Protein AF-A0A958R7J8-F1 (afdb_monomer)

pLDDT: mean 92.8, std 8.69, range [62.12, 98.75]

Foldseek 3Di:
DVVVVVVVVVLVVVLVVVVAAEDDDDQKDQLVLLPPPPVPQNVFWAWDDDPPDTTITGAQDVVSVVVVVCVVCVVCAWHWHWYWDKGATNPPDPVVVVDDRIDIDIDIDIGHDDD

Structure (mmCIF, N/CA/C/O backbone):
data_AF-A0A958R7J8-F1
#
_entry.id   AF-A0A958R7J8-F1
#
loop_
_atom_site.group_PDB
_atom_site.id
_atom_site.type_symbol
_atom_site.label_atom_id
_atom_site.label_alt_id
_atom_site.label_comp_id
_atom_site.label_asym_id
_atom_site.label_entity_id
_atom_site.label_seq_id
_atom_site.pdbx_PDB_ins_code
_atom_site.Cartn_x
_atom_site.Cartn_y
_atom_site.Cartn_z
_atom_site.occupancy
_atom_site.B_iso_or_equiv
_atom_site.auth_seq_id
_atom_site.auth_comp_id
_atom_site.auth_asym_id
_atom_site.auth_atom_id
_atom_site.pdbx_PDB_model_num
ATOM 1 N N . MET A 1 1 ? 7.395 -7.055 -20.951 1.00 62.12 1 MET A N 1
ATOM 2 C CA . MET A 1 1 ? 6.019 -6.878 -20.422 1.00 62.12 1 MET A CA 1
ATOM 3 C C . MET A 1 1 ? 5.277 -8.200 -20.205 1.00 62.12 1 MET A C 1
ATOM 5 O O . MET A 1 1 ? 4.706 -8.356 -19.133 1.00 62.12 1 MET A O 1
ATOM 9 N N . ALA A 1 2 ? 5.329 -9.164 -21.138 1.00 78.44 2 ALA A N 1
ATOM 10 C CA . ALA A 1 2 ? 4.644 -10.462 -21.005 1.00 78.44 2 ALA A CA 1
ATOM 11 C C . ALA A 1 2 ? 5.047 -11.275 -19.754 1.00 78.44 2 ALA A C 1
ATOM 13 O O . ALA A 1 2 ? 4.185 -11.817 -19.072 1.00 78.44 2 ALA A O 1
ATOM 14 N N . ILE A 1 3 ? 6.340 -11.296 -19.401 1.00 92.88 3 ILE A N 1
ATOM 15 C CA . ILE A 1 3 ? 6.839 -12.038 -18.227 1.00 92.88 3 ILE A CA 1
ATOM 16 C C . ILE A 1 3 ? 6.271 -11.469 -16.920 1.00 92.88 3 ILE A C 1
ATOM 18 O O . ILE A 1 3 ? 5.741 -12.222 -16.113 1.00 92.88 3 ILE A O 1
ATOM 22 N N . ARG A 1 4 ? 6.318 -10.141 -16.728 1.00 91.69 4 ARG A N 1
ATOM 23 C CA . ARG A 1 4 ? 5.770 -9.491 -15.524 1.00 91.69 4 ARG A CA 1
ATOM 24 C C . ARG A 1 4 ? 4.288 -9.807 -15.354 1.00 91.69 4 ARG A C 1
ATOM 26 O O . ARG A 1 4 ? 3.874 -10.152 -14.258 1.00 91.69 4 ARG A O 1
ATOM 33 N N . ARG A 1 5 ? 3.510 -9.692 -16.437 1.00 93.94 5 ARG A N 1
ATOM 34 C CA . ARG A 1 5 ? 2.077 -10.002 -16.420 1.00 93.94 5 ARG A CA 1
ATOM 35 C C . ARG A 1 5 ? 1.846 -11.458 -16.009 1.00 93.94 5 ARG A C 1
ATOM 37 O O . ARG A 1 5 ? 1.158 -11.680 -15.030 1.00 93.94 5 ARG A O 1
ATOM 44 N N . LYS A 1 6 ? 2.537 -12.412 -16.644 1.00 96.88 6 LYS A N 1
ATOM 45 C CA . LYS A 1 6 ? 2.448 -13.841 -16.299 1.00 96.88 6 LYS A CA 1
ATOM 46 C C . LYS A 1 6 ? 2.759 -14.123 -14.823 1.00 96.88 6 LYS A C 1
ATOM 48 O O . LYS A 1 6 ? 2.058 -14.909 -14.194 1.00 96.88 6 LYS A O 1
ATOM 53 N N . VAL A 1 7 ? 3.802 -13.494 -14.275 1.00 96.56 7 VAL A N 1
ATOM 54 C CA . VAL A 1 7 ? 4.174 -13.644 -12.858 1.00 96.56 7 VAL A CA 1
ATOM 55 C C . VAL A 1 7 ? 3.088 -13.075 -11.946 1.00 96.56 7 VAL A C 1
ATOM 57 O O . VAL A 1 7 ? 2.646 -13.774 -11.041 1.00 96.56 7 VAL A O 1
ATOM 60 N N . ILE A 1 8 ? 2.630 -11.845 -12.205 1.00 96.44 8 ILE A N 1
ATOM 61 C CA . ILE A 1 8 ? 1.564 -11.204 -11.421 1.00 96.44 8 ILE A CA 1
ATOM 62 C C . ILE A 1 8 ? 0.289 -12.048 -11.462 1.00 96.44 8 ILE A C 1
ATOM 64 O O . ILE A 1 8 ? -0.261 -12.339 -10.409 1.00 96.44 8 ILE A O 1
ATOM 68 N N . ASP A 1 9 ? -0.140 -12.495 -12.642 1.00 97.12 9 ASP A N 1
ATOM 69 C CA . ASP A 1 9 ? -1.373 -13.271 -12.796 1.00 97.12 9 ASP A CA 1
ATOM 70 C C . ASP A 1 9 ? -1.288 -14.600 -12.021 1.00 97.12 9 ASP A C 1
ATOM 72 O O . ASP A 1 9 ? -2.215 -14.957 -11.302 1.00 97.12 9 ASP A O 1
ATOM 76 N N . THR A 1 10 ? -0.128 -15.271 -12.051 1.00 97.88 10 THR A N 1
ATOM 77 C CA . THR A 1 10 ? 0.108 -16.500 -11.268 1.00 97.88 10 THR A CA 1
ATOM 78 C C . THR A 1 10 ? -0.018 -16.249 -9.761 1.00 97.88 10 THR A C 1
ATOM 80 O O . THR A 1 10 ? -0.609 -17.049 -9.038 1.00 97.88 10 THR A O 1
ATOM 83 N N . VAL A 1 11 ? 0.541 -15.139 -9.271 1.00 97.81 11 VAL A N 1
ATOM 84 C CA . VAL A 1 11 ? 0.472 -14.757 -7.852 1.00 97.81 11 VAL A CA 1
ATOM 85 C C . VAL A 1 11 ? -0.962 -14.388 -7.455 1.00 97.81 11 VAL A C 1
ATOM 87 O O . VAL A 1 11 ? -1.450 -14.846 -6.421 1.00 97.81 11 VAL A O 1
ATOM 90 N N . VAL A 1 12 ? -1.666 -13.628 -8.299 1.00 98.19 12 VAL A N 1
ATOM 91 C CA . VAL A 1 12 ? -3.077 -13.261 -8.101 1.00 98.19 12 VAL A CA 1
ATOM 92 C C . VAL A 1 12 ? -3.961 -14.503 -8.017 1.00 98.19 12 VAL A C 1
ATOM 94 O O . VAL A 1 12 ? -4.819 -14.572 -7.137 1.00 98.19 12 VAL A O 1
ATOM 97 N N . ASP A 1 13 ? -3.741 -15.504 -8.870 1.00 98.19 13 ASP A N 1
ATOM 98 C CA . ASP A 1 13 ? -4.501 -16.757 -8.840 1.00 98.19 13 ASP A CA 1
ATOM 99 C C . ASP A 1 13 ? -4.339 -17.497 -7.507 1.00 98.19 13 ASP A C 1
ATOM 101 O O . ASP A 1 13 ? -5.311 -18.034 -6.968 1.00 98.19 13 ASP A O 1
ATOM 105 N N . VAL A 1 14 ? -3.130 -17.496 -6.935 1.00 98.44 14 VAL A N 1
ATOM 106 C CA . VAL A 1 14 ? -2.878 -18.062 -5.601 1.00 98.44 14 VAL A CA 1
ATOM 107 C C . VAL A 1 14 ? -3.620 -17.257 -4.534 1.00 98.44 14 VAL A C 1
ATOM 109 O O . VAL A 1 14 ? -4.367 -17.837 -3.745 1.00 98.44 14 VAL A O 1
ATOM 112 N N . PHE A 1 15 ? -3.495 -15.929 -4.526 1.00 98.50 15 PHE A N 1
ATOM 113 C CA . PHE A 1 15 ? -4.170 -15.077 -3.540 1.00 98.50 15 PHE A CA 1
ATOM 114 C C . PHE A 1 15 ? -5.696 -15.227 -3.575 1.00 98.50 15 PHE A C 1
ATOM 116 O O . PHE A 1 15 ? -6.325 -15.404 -2.525 1.00 98.50 15 PHE A O 1
ATOM 123 N N . LYS A 1 16 ? -6.288 -15.254 -4.775 1.00 97.81 16 LYS A N 1
ATOM 124 C CA . LYS A 1 16 ? -7.724 -15.488 -4.976 1.00 97.81 16 LYS A CA 1
ATOM 125 C C . LYS A 1 16 ? -8.151 -16.873 -4.502 1.00 97.81 16 LYS A C 1
ATOM 127 O O . LYS A 1 16 ? -9.175 -16.989 -3.834 1.00 97.81 16 LYS A O 1
ATOM 132 N N . ARG A 1 17 ? -7.355 -17.918 -4.765 1.00 98.44 17 ARG A N 1
ATOM 133 C CA . ARG A 1 17 ? -7.628 -19.283 -4.274 1.00 98.44 17 ARG A CA 1
ATOM 134 C C . ARG A 1 17 ? -7.672 -19.356 -2.748 1.00 98.44 17 ARG A C 1
ATOM 136 O O . ARG A 1 17 ? -8.439 -20.138 -2.198 1.00 98.44 17 ARG A O 1
ATOM 143 N N . HIS A 1 18 ? -6.892 -18.522 -2.065 1.00 98.31 18 HIS A N 1
ATOM 144 C CA . HIS A 1 18 ? -6.929 -18.404 -0.608 1.00 98.31 18 HIS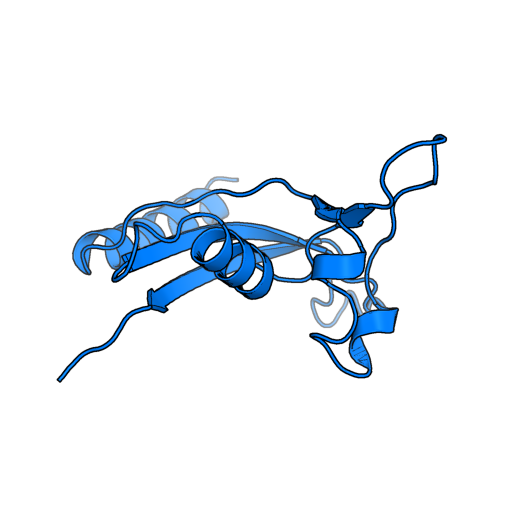 A CA 1
ATOM 145 C C . HIS A 1 18 ? -8.041 -17.476 -0.084 1.00 98.31 18 HIS A C 1
ATOM 147 O O . HIS A 1 18 ? -8.126 -17.277 1.130 1.00 98.31 18 HIS A O 1
ATOM 153 N N . GLY A 1 19 ? -8.914 -16.945 -0.947 1.00 97.69 19 GLY A N 1
ATOM 154 C CA . GLY A 1 19 ? -10.073 -16.129 -0.574 1.00 97.69 19 GLY A CA 1
ATOM 155 C C . GLY A 1 19 ? -9.737 -14.682 -0.211 1.00 97.69 19 GLY A C 1
ATOM 156 O O . GLY A 1 19 ? -10.472 -14.070 0.560 1.00 97.69 19 GLY A O 1
ATOM 157 N N . ALA A 1 20 ? -8.607 -14.152 -0.689 1.00 98.31 20 ALA A N 1
ATOM 158 C CA . ALA A 1 20 ? -8.256 -12.752 -0.481 1.00 98.31 20 ALA A CA 1
ATOM 159 C C . ALA A 1 20 ? -8.984 -11.823 -1.456 1.00 98.31 20 ALA A C 1
ATOM 161 O O . ALA A 1 20 ? -9.120 -12.138 -2.639 1.00 98.31 20 ALA A O 1
ATOM 162 N N . VAL A 1 21 ? -9.379 -10.650 -0.963 1.00 97.88 21 VAL A N 1
ATOM 163 C CA . VAL A 1 21 ? -9.886 -9.550 -1.793 1.00 97.88 21 VAL A CA 1
ATOM 164 C C . VAL A 1 21 ? -8.748 -8.631 -2.228 1.00 97.88 21 VAL A C 1
ATOM 166 O O . VAL A 1 21 ? -7.769 -8.461 -1.503 1.00 97.88 21 VAL A O 1
ATOM 169 N N . GLU A 1 22 ? -8.863 -8.039 -3.410 1.00 98.00 22 GLU A N 1
ATOM 170 C CA . GLU A 1 22 ? -7.899 -7.041 -3.875 1.00 98.00 22 GLU A CA 1
ATOM 171 C C . GLU A 1 22 ? -8.132 -5.711 -3.154 1.00 98.00 22 GLU A C 1
ATOM 173 O O . GLU A 1 22 ? -9.273 -5.271 -3.004 1.00 98.00 22 GLU A O 1
ATOM 178 N N . LEU A 1 23 ? -7.050 -5.074 -2.717 1.00 97.12 23 LEU A N 1
ATOM 179 C CA . LEU A 1 23 ? -7.046 -3.716 -2.192 1.00 97.12 23 LEU A CA 1
ATOM 180 C C . LEU A 1 23 ? -6.017 -2.897 -2.970 1.00 97.12 23 LEU A C 1
ATOM 182 O O . LEU A 1 23 ? -4.917 -3.378 -3.237 1.00 97.12 23 LEU A O 1
ATOM 186 N N . ASP A 1 24 ? -6.358 -1.646 -3.259 1.00 97.69 24 ASP A N 1
ATOM 187 C CA . ASP A 1 24 ? -5.421 -0.642 -3.751 1.00 97.69 24 ASP A CA 1
ATOM 188 C C . ASP A 1 24 ? -5.518 0.609 -2.872 1.00 97.69 24 ASP A C 1
ATOM 190 O O . ASP A 1 24 ? -6.560 0.905 -2.277 1.00 97.69 24 ASP A O 1
ATOM 194 N N . THR A 1 25 ? -4.410 1.331 -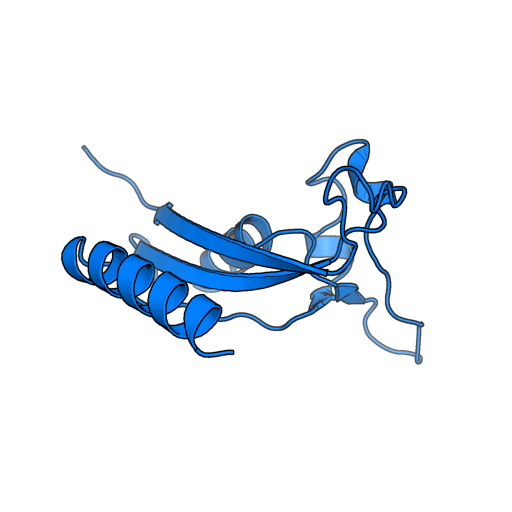2.755 1.00 97.81 25 THR A N 1
ATOM 195 C CA . THR A 1 25 ? -4.322 2.578 -1.991 1.00 97.81 25 THR A CA 1
ATOM 196 C C . THR A 1 25 ? -3.629 3.643 -2.830 1.00 97.81 25 THR A C 1
ATOM 198 O O . THR A 1 25 ? -2.867 3.306 -3.739 1.00 97.81 25 THR A O 1
ATOM 201 N N . PRO A 1 26 ? -3.812 4.936 -2.513 1.00 98.19 26 PRO A N 1
ATOM 202 C CA . PRO A 1 26 ? -3.033 5.989 -3.147 1.00 98.19 26 PRO A CA 1
ATOM 203 C C . PRO A 1 26 ? -1.521 5.723 -3.077 1.00 98.19 26 PRO A C 1
ATOM 205 O O . PRO A 1 26 ? -1.015 5.028 -2.189 1.00 98.19 26 PRO A O 1
ATOM 208 N N . VAL A 1 27 ? -0.789 6.277 -4.043 1.00 98.25 27 VAL A N 1
ATOM 209 C CA . VAL A 1 27 ? 0.671 6.119 -4.140 1.00 98.25 27 VAL A CA 1
ATOM 210 C C . VAL A 1 27 ? 1.421 6.892 -3.046 1.00 98.25 27 VAL A C 1
ATOM 212 O O . VAL A 1 27 ? 2.547 6.539 -2.691 1.00 98.25 27 VAL A O 1
ATOM 215 N N . PHE A 1 28 ? 0.788 7.927 -2.497 1.00 97.56 28 PHE A N 1
ATOM 216 C CA . PHE A 1 28 ? 1.282 8.729 -1.387 1.00 97.56 28 PHE A CA 1
ATOM 217 C C . PHE A 1 28 ? 0.316 8.664 -0.205 1.00 97.56 28 PHE A C 1
ATOM 219 O O . PHE A 1 28 ? -0.887 8.483 -0.371 1.00 97.56 28 PHE A O 1
ATOM 226 N N . GLU A 1 29 ? 0.865 8.841 0.987 1.00 97.94 29 GLU A N 1
ATOM 227 C CA . GLU A 1 29 ? 0.130 9.004 2.238 1.00 97.94 29 GLU A CA 1
ATOM 228 C C . GLU A 1 29 ? 0.505 10.355 2.853 1.00 97.94 29 GLU A C 1
ATOM 230 O O . GLU A 1 29 ? 1.524 10.953 2.488 1.00 97.94 29 GLU A O 1
ATOM 235 N N . LEU A 1 30 ? -0.275 10.810 3.836 1.00 96.94 30 LEU A N 1
ATOM 236 C CA . LEU A 1 30 ? 0.171 11.887 4.716 1.00 96.94 30 LEU A CA 1
ATOM 237 C C . LEU A 1 30 ? 1.499 11.489 5.367 1.00 96.94 30 LEU A C 1
ATOM 239 O O . LEU A 1 30 ? 1.666 10.360 5.834 1.00 96.94 30 LEU A O 1
ATOM 243 N N . LYS A 1 31 ? 2.441 12.427 5.442 1.00 94.81 31 LYS A N 1
ATOM 244 C CA . LYS A 1 31 ? 3.784 12.177 5.979 1.00 94.81 31 LYS A CA 1
ATOM 245 C C . LYS A 1 31 ? 3.746 11.613 7.404 1.00 94.81 31 LYS A C 1
ATOM 247 O O . LYS A 1 31 ? 4.522 10.718 7.747 1.00 94.81 31 LYS A O 1
ATOM 252 N N . ASP A 1 32 ? 2.795 12.067 8.212 1.00 93.94 32 ASP A N 1
ATOM 253 C CA . ASP A 1 32 ? 2.624 11.626 9.599 1.00 93.94 32 ASP A CA 1
ATOM 254 C C . ASP A 1 32 ? 2.203 10.152 9.711 1.00 93.94 32 ASP A C 1
ATOM 256 O O . ASP A 1 32 ? 2.563 9.482 10.677 1.00 93.94 32 ASP A O 1
ATOM 260 N N . VAL A 1 33 ? 1.517 9.604 8.699 1.00 93.75 33 VAL A N 1
ATOM 261 C CA . VAL A 1 33 ? 1.142 8.177 8.652 1.00 93.75 33 VAL A CA 1
ATOM 262 C C . VAL A 1 33 ? 2.384 7.288 8.558 1.00 93.75 33 VAL A C 1
ATOM 264 O O . VAL A 1 33 ? 2.428 6.212 9.157 1.00 93.75 33 VAL A O 1
ATOM 267 N N . LEU A 1 34 ? 3.403 7.739 7.824 1.00 91.31 34 LEU A N 1
ATOM 268 C CA . LEU A 1 34 ? 4.628 6.979 7.569 1.00 91.31 34 LEU A CA 1
ATOM 269 C C . LEU A 1 34 ? 5.727 7.250 8.608 1.00 91.31 34 LEU A C 1
ATOM 271 O O . LEU A 1 34 ? 6.670 6.467 8.743 1.00 91.31 34 LEU A O 1
ATOM 275 N N . THR A 1 35 ? 5.609 8.341 9.364 1.00 87.38 35 THR A N 1
ATOM 276 C CA . THR A 1 35 ? 6.628 8.773 10.322 1.00 87.38 35 THR A CA 1
ATOM 277 C C . THR A 1 35 ? 6.708 7.825 11.523 1.00 87.38 35 THR A C 1
ATOM 279 O O . THR A 1 35 ? 5.705 7.427 12.114 1.00 87.38 35 THR A O 1
ATOM 282 N N . GLY A 1 36 ? 7.934 7.436 11.890 1.00 83.31 36 GLY A N 1
ATOM 283 C CA . GLY A 1 36 ? 8.204 6.595 13.061 1.00 83.31 36 GLY A CA 1
ATOM 284 C C . GLY A 1 36 ? 7.829 5.118 12.904 1.00 83.31 36 GLY A C 1
ATOM 285 O O . GLY A 1 36 ? 7.944 4.369 13.871 1.00 83.31 36 GLY A O 1
ATOM 286 N N . LYS A 1 37 ? 7.394 4.675 11.715 1.00 87.62 37 LYS A N 1
ATOM 287 C CA . LYS A 1 37 ? 7.021 3.269 11.459 1.00 87.62 37 LYS A CA 1
ATOM 288 C C . LYS A 1 37 ? 8.192 2.390 11.027 1.00 87.62 37 LYS A C 1
ATOM 290 O O . LYS A 1 37 ? 8.136 1.182 11.213 1.00 87.62 37 LYS A O 1
ATOM 295 N N . TYR A 1 38 ? 9.255 2.999 10.503 1.00 84.19 38 TYR A N 1
ATOM 296 C CA . TYR A 1 38 ? 10.356 2.287 9.848 1.00 84.19 38 TYR A CA 1
ATOM 297 C C . TYR A 1 38 ? 11.706 2.448 10.561 1.00 84.19 38 TYR A C 1
ATOM 299 O O . TYR A 1 38 ? 12.745 2.137 9.992 1.00 84.19 38 TYR A O 1
ATOM 307 N N . GLY A 1 39 ? 11.729 2.971 11.792 1.00 87.25 39 GLY A N 1
ATOM 308 C CA . GLY A 1 39 ? 12.979 3.185 12.529 1.00 87.25 39 GLY A CA 1
ATOM 309 C C . GLY A 1 39 ? 13.984 4.026 11.732 1.00 87.25 39 GLY A C 1
ATOM 310 O O . GLY A 1 39 ? 13.630 5.098 11.226 1.00 87.25 39 GLY A O 1
ATOM 311 N N . GLU A 1 40 ? 15.218 3.531 11.594 1.00 81.88 40 GLU A N 1
ATOM 312 C CA . GLU A 1 40 ? 16.294 4.193 10.840 1.00 81.88 40 GLU A CA 1
ATOM 313 C C . GLU A 1 40 ? 15.971 4.372 9.346 1.00 81.88 40 GLU A C 1
ATOM 315 O O . GLU A 1 40 ? 16.366 5.382 8.752 1.00 81.88 40 GLU A O 1
ATOM 320 N N . ASP A 1 41 ? 15.174 3.467 8.769 1.00 82.62 41 ASP A N 1
ATOM 321 C CA . ASP A 1 41 ? 14.797 3.485 7.352 1.00 82.62 41 ASP A CA 1
ATOM 322 C C . ASP A 1 41 ? 13.810 4.609 7.011 1.00 82.62 41 ASP A C 1
ATOM 324 O O . ASP A 1 41 ? 13.621 4.937 5.840 1.00 82.62 41 ASP A O 1
ATOM 328 N N . SER A 1 42 ? 13.238 5.288 8.013 1.00 85.19 42 SER A N 1
ATOM 329 C CA . SER A 1 42 ? 12.355 6.448 7.799 1.00 85.19 42 SER A CA 1
ATOM 330 C C . SER A 1 42 ? 13.046 7.570 7.004 1.00 85.19 42 SER A C 1
ATOM 332 O O . SER A 1 42 ? 12.391 8.342 6.309 1.00 85.19 42 SER A O 1
ATOM 334 N N . LYS A 1 43 ? 14.384 7.648 7.057 1.00 85.62 43 LYS A N 1
ATOM 335 C CA . LYS A 1 43 ? 15.193 8.612 6.284 1.00 85.62 43 LYS A CA 1
ATOM 336 C C . LYS A 1 43 ? 15.181 8.335 4.778 1.00 85.62 43 LYS A C 1
ATOM 338 O O . LYS A 1 43 ? 15.559 9.199 3.987 1.00 85.62 43 LYS A O 1
ATOM 343 N N . LEU A 1 44 ? 14.780 7.129 4.384 1.00 89.56 44 LEU A N 1
ATOM 344 C CA . LEU A 1 44 ? 14.761 6.671 3.000 1.00 89.56 44 LEU A CA 1
ATOM 345 C C . LEU A 1 44 ? 13.413 6.936 2.313 1.00 89.56 44 LEU A C 1
ATOM 347 O O . LEU A 1 44 ? 13.222 6.533 1.168 1.00 89.56 44 LEU A O 1
ATOM 351 N N . ILE A 1 45 ? 12.479 7.615 2.974 1.00 94.06 45 ILE A N 1
ATOM 352 C CA . ILE A 1 45 ? 11.178 7.960 2.399 1.00 94.06 45 ILE A CA 1
ATOM 353 C C . ILE A 1 45 ? 11.330 9.120 1.401 1.00 94.06 45 ILE A C 1
ATOM 355 O O . ILE A 1 45 ? 12.136 10.038 1.583 1.00 94.06 45 ILE A O 1
ATOM 359 N N . TYR A 1 46 ? 10.572 9.054 0.305 1.00 96.31 46 TYR A N 1
ATOM 360 C CA . TYR A 1 46 ? 10.424 10.159 -0.640 1.00 96.31 46 TYR A CA 1
ATOM 361 C C . TYR A 1 46 ? 9.317 11.100 -0.168 1.00 96.31 46 TYR A C 1
ATOM 363 O O . TYR A 1 46 ? 8.152 10.710 -0.148 1.00 96.31 46 TYR A O 1
ATOM 371 N N . ASP A 1 47 ? 9.680 12.336 0.157 1.00 96.75 47 ASP A N 1
ATOM 372 C CA . ASP A 1 47 ? 8.725 13.400 0.461 1.00 96.75 47 ASP A CA 1
ATOM 373 C C . ASP A 1 47 ? 8.311 14.130 -0.822 1.00 96.75 47 ASP A C 1
ATOM 375 O O . ASP A 1 47 ? 9.126 14.308 -1.732 1.00 96.75 47 ASP A O 1
ATOM 379 N N . LEU A 1 48 ? 7.043 14.536 -0.893 1.00 97.12 48 LEU A N 1
ATOM 380 C CA . LEU A 1 48 ? 6.555 15.453 -1.920 1.00 97.12 48 LEU A CA 1
ATOM 381 C C . LEU A 1 48 ? 6.871 16.895 -1.503 1.00 97.12 48 LEU A C 1
ATOM 383 O O . LEU A 1 48 ? 6.963 17.204 -0.314 1.00 97.12 48 LEU A O 1
ATOM 387 N N . GLU A 1 49 ? 7.032 17.769 -2.495 1.00 96.88 49 GLU A N 1
ATOM 388 C CA . GLU A 1 49 ? 7.244 19.199 -2.261 1.00 96.88 49 GLU A CA 1
ATOM 389 C C . GLU A 1 49 ? 6.010 19.825 -1.596 1.00 96.88 49 GLU A C 1
ATOM 391 O O . GLU A 1 49 ? 4.874 19.490 -1.945 1.00 96.88 49 GLU A O 1
ATOM 396 N N . ASP A 1 50 ? 6.230 20.746 -0.658 1.00 94.62 50 ASP A N 1
ATOM 397 C CA . ASP A 1 50 ? 5.148 21.487 -0.013 1.00 94.62 50 ASP A CA 1
ATOM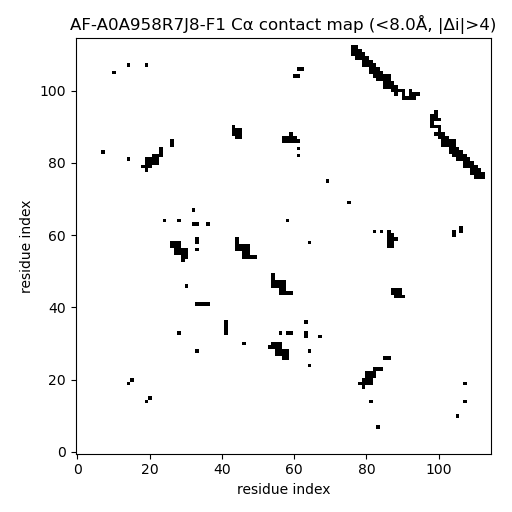 398 C C . ASP A 1 50 ? 4.585 22.535 -0.983 1.00 94.62 50 ASP A C 1
ATOM 400 O O . ASP A 1 50 ? 5.280 23.451 -1.421 1.00 94.62 50 ASP A O 1
ATOM 404 N N . GLN A 1 51 ? 3.309 22.383 -1.331 1.00 95.56 51 GLN A N 1
ATOM 405 C CA . GLN A 1 51 ? 2.589 23.277 -2.239 1.00 95.56 51 GLN A CA 1
ATOM 406 C C . GLN A 1 51 ? 1.566 24.158 -1.499 1.00 95.56 51 GLN A C 1
ATOM 408 O O . GLN A 1 51 ? 0.638 24.676 -2.116 1.00 95.56 51 GLN A O 1
ATOM 413 N N . GLY A 1 52 ? 1.720 24.328 -0.178 1.00 93.50 52 GLY A N 1
ATOM 414 C CA . GLY A 1 52 ? 0.805 25.092 0.676 1.00 93.50 52 GLY A CA 1
ATOM 415 C C . GLY A 1 52 ? -0.371 24.273 1.217 1.00 93.50 52 GLY A C 1
ATOM 416 O O . GLY A 1 52 ? -1.389 24.844 1.603 1.00 93.50 52 GLY A O 1
ATOM 417 N N . GLY A 1 53 ? -0.245 22.944 1.220 1.00 93.94 53 GLY A N 1
ATOM 418 C CA . GLY A 1 53 ? -1.297 22.004 1.604 1.00 93.94 53 GLY A CA 1
ATOM 419 C C . GLY A 1 53 ? -0.801 20.908 2.544 1.00 93.94 53 GLY A C 1
ATOM 420 O O . GLY A 1 53 ? 0.075 21.117 3.382 1.00 93.94 53 GLY A O 1
ATOM 421 N N . GLU A 1 54 ? -1.389 19.722 2.420 1.00 95.88 54 GLU A N 1
ATOM 422 C CA . GLU A 1 54 ? -1.004 18.565 3.221 1.00 95.88 54 GLU A CA 1
ATOM 423 C C . GLU A 1 54 ? 0.411 18.089 2.870 1.00 95.88 54 GLU A C 1
ATOM 425 O O . GLU A 1 54 ? 0.781 17.962 1.701 1.00 95.88 54 GLU A O 1
ATOM 430 N N . LYS A 1 55 ? 1.206 17.778 3.898 1.00 96.88 55 LYS A N 1
ATOM 431 C CA . LYS A 1 55 ? 2.530 17.181 3.706 1.00 96.88 55 LYS A CA 1
ATOM 432 C C . LYS A 1 55 ? 2.368 15.701 3.402 1.00 96.88 55 LYS A C 1
ATOM 434 O O . LYS A 1 55 ? 1.914 14.939 4.256 1.00 96.88 55 LYS A O 1
ATOM 439 N N . CYS A 1 56 ? 2.794 15.300 2.214 1.00 97.50 56 CYS A N 1
ATOM 440 C CA . CYS A 1 56 ? 2.649 13.938 1.718 1.00 97.50 56 CYS A CA 1
ATOM 441 C C . CYS A 1 56 ? 4.005 13.299 1.421 1.00 97.50 56 CYS A C 1
ATOM 443 O O . CYS A 1 56 ? 4.979 13.974 1.086 1.00 97.50 56 CYS A O 1
ATOM 445 N N . SER A 1 57 ? 4.040 11.974 1.490 1.00 97.88 57 SER A N 1
ATOM 446 C CA . SER A 1 57 ? 5.218 11.173 1.174 1.00 97.88 57 SER A CA 1
ATOM 447 C C . SER A 1 57 ? 4.799 9.915 0.412 1.00 97.88 57 SER A C 1
ATOM 449 O O . SER A 1 57 ? 3.717 9.368 0.638 1.00 97.88 57 SER A O 1
ATOM 451 N N . LEU A 1 58 ? 5.640 9.443 -0.510 1.00 98.19 58 LEU A N 1
ATOM 452 C CA . LEU A 1 58 ? 5.379 8.205 -1.245 1.00 98.19 58 LEU A CA 1
ATOM 453 C C . LEU A 1 58 ? 5.409 7.005 -0.296 1.00 98.19 58 LEU A C 1
ATOM 455 O O . LEU A 1 58 ? 6.241 6.932 0.612 1.00 98.19 58 LEU A O 1
ATOM 459 N N . ARG A 1 59 ? 4.530 6.032 -0.542 1.00 97.44 59 ARG A N 1
ATOM 460 C CA . ARG A 1 59 ? 4.461 4.805 0.257 1.00 97.44 59 ARG A CA 1
ATOM 461 C C . ARG A 1 59 ? 5.774 4.009 0.186 1.00 97.44 59 ARG A C 1
ATOM 463 O O . ARG A 1 59 ? 6.271 3.685 -0.899 1.00 97.44 59 ARG A O 1
ATOM 470 N N . TYR A 1 60 ? 6.320 3.693 1.358 1.00 95.69 60 TYR A N 1
ATOM 471 C CA . TYR A 1 60 ? 7.562 2.925 1.518 1.00 95.69 60 TYR A CA 1
ATOM 472 C C . TYR A 1 60 ? 7.335 1.404 1.411 1.00 95.69 60 TYR A C 1
ATOM 474 O O . TYR A 1 60 ? 8.213 0.657 0.957 1.00 95.69 60 TYR A O 1
ATOM 482 N N . ASP A 1 61 ? 6.142 0.958 1.809 1.00 96.62 61 ASP A N 1
ATOM 483 C CA . ASP A 1 61 ? 5.620 -0.401 1.671 1.00 96.62 61 ASP A CA 1
ATOM 484 C C . ASP A 1 61 ? 4.095 -0.387 1.416 1.00 96.62 61 ASP A C 1
ATOM 486 O O . ASP A 1 61 ? 3.508 0.683 1.216 1.00 96.62 61 ASP A O 1
ATOM 490 N N . LEU A 1 62 ? 3.457 -1.564 1.399 1.00 98.31 62 LEU A N 1
ATOM 491 C CA . LEU A 1 62 ? 1.996 -1.705 1.312 1.00 98.31 62 LEU A CA 1
ATOM 492 C C . LEU A 1 62 ? 1.330 -2.028 2.669 1.00 98.31 62 LEU A C 1
ATOM 494 O O . LEU A 1 62 ? 0.105 -1.916 2.797 1.00 98.31 62 LEU A O 1
ATOM 498 N N . THR A 1 63 ? 2.111 -2.363 3.699 1.00 97.56 63 THR A N 1
ATOM 499 C CA . THR A 1 63 ? 1.634 -2.749 5.036 1.00 97.56 63 THR A CA 1
ATOM 500 C C . THR A 1 63 ? 1.153 -1.557 5.855 1.00 97.56 63 THR A C 1
ATOM 502 O O . THR A 1 63 ? 0.070 -1.618 6.440 1.00 97.56 63 THR A O 1
ATOM 505 N N . VAL A 1 64 ? 1.898 -0.449 5.893 1.00 97.31 64 VAL A N 1
ATOM 506 C CA . VAL A 1 64 ? 1.467 0.752 6.628 1.00 97.31 64 VAL A CA 1
ATOM 507 C C . VAL A 1 64 ? 0.217 1.383 5.997 1.00 97.31 64 VAL A C 1
ATOM 509 O O . VAL A 1 64 ? -0.727 1.660 6.746 1.00 97.31 64 VAL A O 1
ATOM 512 N N . PRO A 1 65 ? 0.113 1.531 4.657 1.00 98.25 65 PRO A N 1
ATOM 513 C CA . PRO A 1 65 ? -1.145 1.910 4.010 1.00 98.25 65 PRO A CA 1
ATOM 514 C C . PRO A 1 65 ? -2.313 0.981 4.364 1.00 98.25 65 PRO A C 1
ATOM 516 O O . PRO A 1 65 ? -3.432 1.449 4.581 1.00 98.25 65 PRO A O 1
ATOM 519 N N . PHE A 1 66 ? -2.067 -0.329 4.480 1.00 98.25 66 PHE A N 1
ATOM 520 C CA . PHE A 1 66 ? -3.088 -1.285 4.908 1.00 98.25 66 PHE A CA 1
ATOM 521 C C . PHE A 1 66 ? -3.508 -1.089 6.374 1.00 98.25 66 PHE A C 1
ATOM 523 O O . PHE A 1 66 ? -4.704 -1.073 6.667 1.00 98.25 66 PHE A O 1
ATOM 530 N N . ALA A 1 67 ? -2.567 -0.870 7.292 1.00 96.75 67 ALA A N 1
ATOM 531 C CA . ALA A 1 67 ? -2.884 -0.570 8.688 1.00 96.75 67 ALA A CA 1
ATOM 532 C C . ALA A 1 67 ? -3.709 0.725 8.818 1.00 96.75 67 ALA A C 1
ATOM 534 O O . ALA A 1 67 ? -4.703 0.756 9.544 1.00 96.75 67 ALA A O 1
ATOM 535 N N . ARG A 1 68 ? -3.355 1.770 8.056 1.00 97.06 68 ARG A N 1
ATOM 536 C CA . ARG A 1 68 ? -4.121 3.026 7.968 1.00 97.06 68 ARG A CA 1
ATOM 537 C C . ARG A 1 68 ? -5.517 2.792 7.395 1.00 97.06 68 ARG A C 1
ATOM 539 O O . ARG A 1 68 ? -6.491 3.336 7.910 1.00 97.06 68 ARG A O 1
ATOM 546 N N . PHE A 1 69 ? -5.639 1.966 6.355 1.00 97.44 69 PHE A N 1
ATOM 547 C CA . PHE A 1 69 ? -6.935 1.559 5.810 1.00 97.44 69 PHE A CA 1
ATOM 548 C C . PHE A 1 69 ? -7.809 0.878 6.870 1.00 97.44 69 PHE A C 1
ATOM 550 O O . PHE A 1 69 ? -8.962 1.272 7.028 1.00 97.44 69 PHE A O 1
ATOM 557 N N . MET A 1 70 ? -7.265 -0.075 7.632 1.00 97.25 70 MET A N 1
ATOM 558 C CA . MET A 1 70 ? -7.995 -0.748 8.714 1.00 97.25 70 MET A CA 1
ATOM 559 C C . MET A 1 70 ? -8.426 0.226 9.815 1.00 97.25 70 MET A C 1
ATOM 561 O O . MET A 1 70 ? -9.566 0.174 10.265 1.00 97.25 70 MET A O 1
ATOM 565 N N . ALA A 1 71 ? -7.546 1.148 10.216 1.00 95.56 71 ALA A N 1
ATOM 566 C CA . ALA A 1 71 ? -7.853 2.147 11.239 1.00 95.56 71 ALA A CA 1
ATOM 567 C C . ALA A 1 71 ? -8.985 3.105 10.818 1.00 95.56 71 ALA A C 1
ATOM 569 O O . ALA A 1 71 ? -9.820 3.465 11.645 1.00 95.56 71 ALA A O 1
ATOM 570 N N . ASN A 1 72 ? -9.046 3.477 9.535 1.00 96.44 72 ASN A N 1
ATOM 571 C CA . ASN A 1 72 ? -10.078 4.377 9.010 1.00 96.44 72 ASN A CA 1
ATOM 572 C C . ASN A 1 72 ? -11.419 3.678 8.721 1.00 96.44 72 ASN A C 1
ATOM 574 O O . ASN A 1 72 ? -12.435 4.354 8.586 1.00 96.44 72 ASN A O 1
ATOM 578 N N . ASN A 1 73 ? -11.438 2.347 8.619 1.00 96.19 73 ASN A N 1
ATOM 579 C CA . ASN A 1 73 ? -12.630 1.557 8.302 1.00 96.19 73 ASN A CA 1
ATOM 580 C C . ASN A 1 73 ? -12.981 0.640 9.478 1.00 96.19 73 ASN A C 1
ATOM 582 O O . ASN A 1 73 ? -12.855 -0.581 9.404 1.00 96.19 73 ASN A O 1
ATOM 586 N N . THR A 1 7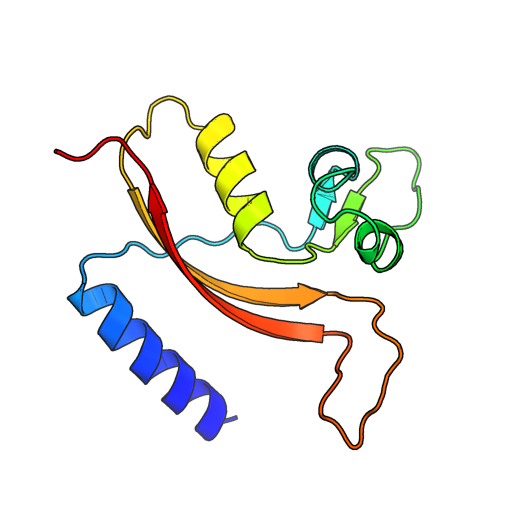4 ? -13.428 1.237 10.583 1.00 93.12 74 THR A N 1
ATOM 587 C CA . THR A 1 74 ? -13.689 0.541 11.860 1.00 93.12 74 THR A CA 1
ATOM 588 C C . THR A 1 74 ? -14.787 -0.526 11.788 1.00 93.12 74 THR A C 1
ATOM 590 O O . THR A 1 74 ? -14.872 -1.397 12.654 1.00 93.12 74 THR A O 1
ATOM 593 N N . ASN A 1 75 ? -15.613 -0.498 10.742 1.00 96.06 75 ASN A N 1
ATOM 594 C CA . ASN A 1 75 ? -16.597 -1.529 10.427 1.00 96.06 75 ASN A CA 1
ATOM 595 C C . ASN A 1 75 ? -15.966 -2.831 9.893 1.00 96.06 75 ASN A C 1
ATOM 597 O O . ASN A 1 75 ? -16.608 -3.880 9.936 1.00 96.06 75 ASN A O 1
ATOM 601 N N . ILE A 1 76 ? -14.722 -2.793 9.409 1.00 95.25 76 ILE A N 1
ATOM 602 C CA . ILE A 1 76 ? -13.997 -3.961 8.904 1.00 95.25 76 ILE A CA 1
ATOM 603 C C . ILE A 1 76 ? -13.164 -4.559 10.042 1.00 95.25 76 ILE A C 1
ATOM 605 O O . ILE A 1 76 ? -12.071 -4.098 10.352 1.00 95.25 76 ILE A O 1
ATOM 609 N N . GLN A 1 77 ? -13.669 -5.625 10.666 1.00 93.88 77 GLN A N 1
ATOM 610 C CA . GLN A 1 77 ? -12.979 -6.286 11.787 1.00 93.88 77 GLN A CA 1
ATOM 611 C C . GLN A 1 77 ? -12.118 -7.484 11.375 1.00 93.88 77 GLN A C 1
ATOM 613 O O . GLN A 1 77 ? -11.193 -7.865 12.093 1.00 93.88 77 GLN A O 1
ATOM 618 N N . LYS A 1 78 ? -12.439 -8.106 10.240 1.00 96.81 78 LYS A N 1
ATOM 619 C CA . LYS A 1 78 ? -11.707 -9.240 9.676 1.00 96.81 78 LYS A CA 1
ATOM 620 C C . LYS A 1 78 ? -11.576 -9.028 8.182 1.00 96.81 78 LYS A C 1
ATOM 622 O O . LYS A 1 78 ? -12.571 -8.779 7.506 1.00 96.81 78 LYS A O 1
ATOM 627 N N . ILE A 1 79 ? -10.361 -9.140 7.674 1.00 97.81 79 ILE A N 1
ATOM 628 C CA . ILE A 1 79 ? -10.099 -9.054 6.245 1.00 97.81 79 ILE A CA 1
ATOM 629 C C . ILE A 1 79 ? -8.919 -9.949 5.893 1.00 97.81 79 ILE A C 1
ATOM 631 O O . ILE A 1 79 ? -7.932 -10.040 6.622 1.00 97.81 79 ILE A O 1
ATOM 635 N N . LYS A 1 80 ? -9.031 -10.598 4.742 1.00 98.38 80 LYS A N 1
ATOM 636 C CA . LYS A 1 80 ? -7.914 -11.209 4.044 1.00 98.38 80 LYS A CA 1
ATOM 637 C C . LYS A 1 80 ? -7.783 -10.473 2.724 1.00 98.38 80 LYS A C 1
ATOM 639 O O . LYS A 1 80 ? -8.719 -10.497 1.926 1.00 98.38 80 LYS A O 1
ATOM 644 N N . ARG A 1 81 ? -6.661 -9.796 2.513 1.00 98.38 81 ARG A N 1
ATOM 645 C CA . ARG A 1 81 ? -6.462 -8.947 1.337 1.00 98.38 81 ARG A CA 1
ATOM 646 C C . ARG A 1 81 ? -5.155 -9.252 0.643 1.00 98.38 81 ARG A C 1
ATOM 648 O O . ARG A 1 81 ? -4.190 -9.650 1.291 1.00 98.38 81 ARG A O 1
ATOM 655 N N . PHE A 1 82 ? -5.103 -8.973 -0.649 1.00 98.75 82 PHE A N 1
ATOM 656 C CA . PHE A 1 82 ? -3.850 -8.840 -1.370 1.00 98.75 82 PHE A CA 1
ATOM 657 C C . PHE A 1 82 ? -3.721 -7.450 -1.988 1.00 9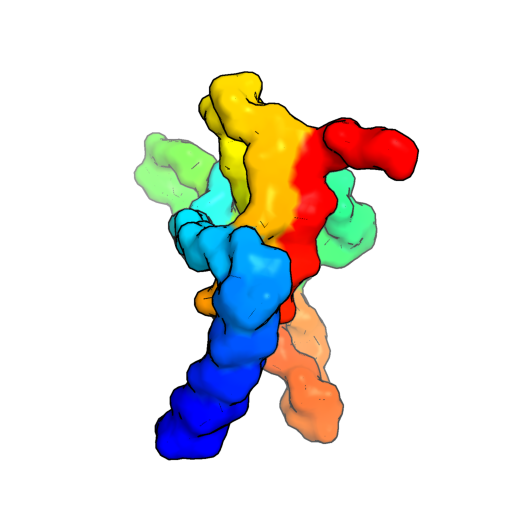8.75 82 PHE A C 1
ATOM 659 O O . PHE A 1 82 ? -4.723 -6.816 -2.311 1.00 98.75 82 PHE A O 1
ATOM 666 N N . HIS A 1 83 ? -2.487 -6.981 -2.134 1.00 98.69 83 HIS A N 1
ATOM 667 C CA . HIS A 1 83 ? -2.165 -5.715 -2.785 1.00 98.69 83 HIS A CA 1
ATOM 668 C C . HIS A 1 83 ? -0.887 -5.914 -3.602 1.00 98.69 83 HIS A C 1
ATOM 670 O O . HIS A 1 83 ? 0.155 -6.292 -3.069 1.00 98.69 83 HIS A O 1
ATOM 676 N N . ILE A 1 84 ? -0.972 -5.690 -4.913 1.00 98.25 84 ILE A N 1
ATOM 677 C CA . ILE A 1 84 ? 0.184 -5.719 -5.811 1.00 98.25 84 ILE A CA 1
ATOM 678 C C . ILE A 1 84 ? 0.413 -4.307 -6.328 1.00 98.25 84 ILE A C 1
ATOM 680 O O . ILE A 1 84 ? -0.347 -3.800 -7.148 1.00 98.25 84 ILE A O 1
ATOM 684 N N . GLY A 1 85 ? 1.479 -3.671 -5.858 1.00 97.06 85 GLY A N 1
ATOM 685 C CA . GLY A 1 85 ? 1.702 -2.253 -6.093 1.00 97.06 85 GLY A CA 1
ATOM 686 C C . GLY A 1 85 ? 3.175 -1.889 -6.079 1.00 97.06 85 GLY A C 1
ATOM 687 O O . GLY A 1 85 ? 4.009 -2.587 -5.505 1.00 97.06 85 GLY A O 1
ATOM 688 N N . LYS A 1 86 ? 3.508 -0.778 -6.736 1.00 97.44 86 LYS A N 1
ATOM 689 C CA . LYS A 1 86 ? 4.849 -0.203 -6.640 1.00 97.44 86 LYS A CA 1
ATOM 690 C C . LYS A 1 86 ? 5.053 0.511 -5.307 1.00 97.44 86 LYS A C 1
ATOM 692 O O . LYS A 1 86 ? 4.118 1.152 -4.820 1.00 97.44 86 LYS A O 1
ATOM 697 N N . VAL A 1 87 ? 6.273 0.452 -4.789 1.00 97.25 87 VAL A N 1
ATOM 698 C CA . VAL A 1 87 ? 6.722 1.149 -3.577 1.00 97.25 87 VAL A CA 1
ATOM 699 C C . VAL A 1 87 ? 8.034 1.878 -3.828 1.00 97.25 87 VAL A C 1
ATOM 701 O O . VAL A 1 87 ? 8.748 1.570 -4.790 1.00 97.25 87 VAL A O 1
ATOM 704 N N . TYR A 1 88 ? 8.329 2.857 -2.973 1.00 96.31 88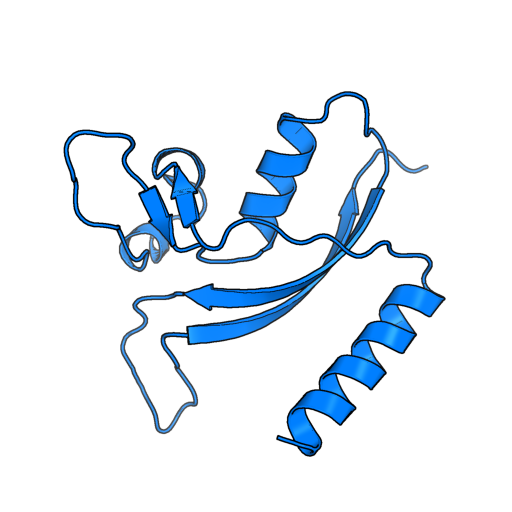 TYR A N 1
ATOM 705 C CA . TYR A 1 88 ? 9.362 3.854 -3.228 1.00 96.31 88 TYR A CA 1
ATOM 706 C C . TYR A 1 88 ? 10.324 3.965 -2.052 1.00 96.31 88 TYR A C 1
ATOM 708 O O . TYR A 1 88 ? 9.928 4.315 -0.942 1.00 96.31 88 TYR A O 1
ATOM 716 N N . ARG A 1 89 ? 11.607 3.696 -2.301 1.00 93.31 89 ARG A N 1
ATOM 717 C CA . ARG A 1 89 ? 12.658 3.731 -1.276 1.00 93.31 89 ARG A CA 1
ATOM 718 C C . ARG A 1 89 ? 13.877 4.455 -1.811 1.00 93.31 89 ARG A C 1
ATOM 720 O O . ARG A 1 89 ? 14.387 4.109 -2.872 1.00 93.31 89 ARG A O 1
ATOM 727 N N . ARG A 1 90 ? 14.393 5.440 -1.081 1.00 90.38 90 ARG A N 1
ATOM 728 C CA . ARG A 1 90 ? 15.631 6.170 -1.412 1.00 90.38 90 ARG A CA 1
ATOM 729 C C . ARG A 1 90 ? 16.882 5.358 -1.077 1.00 90.38 90 ARG A C 1
ATOM 731 O O . ARG A 1 90 ? 17.891 5.931 -0.672 1.00 90.38 90 ARG A O 1
ATOM 738 N N . ASP A 1 91 ? 16.828 4.043 -1.269 1.00 81.88 91 ASP A N 1
ATOM 739 C CA . ASP A 1 91 ? 17.972 3.165 -1.078 1.00 81.88 91 ASP A CA 1
ATOM 740 C C . ASP A 1 91 ? 19.172 3.661 -1.883 1.00 81.88 91 ASP A C 1
ATOM 742 O O . ASP A 1 91 ? 19.039 4.227 -2.982 1.00 81.88 91 ASP A O 1
ATOM 746 N N . GLN A 1 92 ? 20.363 3.444 -1.325 1.00 73.94 92 GLN A N 1
ATOM 747 C CA . GLN A 1 92 ? 21.598 3.742 -2.027 1.00 73.94 92 GLN A CA 1
ATOM 748 C C . GLN A 1 92 ? 21.732 2.735 -3.178 1.00 73.94 92 GLN A C 1
ATOM 750 O O . GLN A 1 92 ? 21.883 1.530 -2.930 1.00 73.94 92 GLN A O 1
ATOM 755 N N . PRO A 1 93 ? 21.604 3.195 -4.437 1.00 65.81 93 PRO A N 1
ATOM 756 C CA . PRO A 1 93 ? 21.401 2.297 -5.557 1.00 65.81 93 PRO A CA 1
ATOM 757 C C . PRO A 1 93 ? 22.683 1.507 -5.810 1.00 65.81 93 PRO A C 1
ATOM 759 O O . PRO A 1 93 ? 23.686 2.036 -6.277 1.00 65.81 93 PRO A O 1
ATOM 762 N N . ALA A 1 94 ? 22.634 0.212 -5.520 1.00 69.50 94 ALA A N 1
ATOM 763 C CA . ALA A 1 94 ? 23.575 -0.764 -6.041 1.00 69.50 94 ALA A CA 1
ATOM 764 C C . ALA A 1 94 ? 22.851 -1.501 -7.168 1.00 69.50 94 ALA A C 1
ATOM 766 O O . ALA A 1 94 ? 22.247 -2.549 -6.942 1.00 69.50 94 ALA A O 1
ATOM 767 N N . ILE A 1 95 ? 22.863 -0.915 -8.370 1.00 64.00 95 ILE A N 1
ATOM 768 C CA . ILE A 1 95 ? 22.142 -1.437 -9.547 1.00 64.00 95 ILE A CA 1
ATOM 769 C C . ILE A 1 95 ? 22.566 -2.885 -9.840 1.00 64.00 95 ILE A C 1
ATOM 771 O O . ILE A 1 95 ? 21.721 -3.729 -10.126 1.00 64.00 95 ILE A O 1
ATOM 775 N N . SER A 1 96 ? 23.850 -3.205 -9.648 1.00 66.88 96 SER A N 1
ATOM 776 C CA . SER A 1 96 ? 24.403 -4.564 -9.761 1.00 66.88 96 SER A CA 1
ATOM 777 C C . SER A 1 96 ? 23.851 -5.566 -8.738 1.00 66.88 96 SER A C 1
ATOM 779 O O . SER A 1 96 ? 23.984 -6.768 -8.934 1.00 66.88 96 SER A O 1
ATOM 781 N N . LYS A 1 97 ? 23.223 -5.092 -7.656 1.00 72.38 97 LYS A N 1
ATOM 782 C CA . LYS A 1 97 ? 22.575 -5.902 -6.611 1.00 72.38 97 LYS A CA 1
ATOM 783 C C . LYS A 1 97 ? 21.044 -5.836 -6.674 1.00 72.38 97 LYS A C 1
ATOM 785 O O . LYS A 1 97 ? 20.393 -6.254 -5.723 1.00 72.38 97 LYS A O 1
ATOM 790 N N . GLY A 1 98 ? 20.467 -5.264 -7.737 1.00 64.56 98 GLY A N 1
ATOM 791 C CA . GLY A 1 98 ? 19.013 -5.144 -7.885 1.00 64.56 98 GLY A CA 1
ATOM 792 C C . GLY A 1 98 ? 18.349 -4.208 -6.867 1.00 64.56 98 GLY A C 1
ATOM 793 O O . GLY A 1 98 ? 17.159 -4.343 -6.598 1.00 64.56 98 GLY A O 1
ATOM 794 N N . ARG A 1 99 ? 19.103 -3.267 -6.277 1.00 67.94 99 ARG A N 1
ATOM 795 C CA . ARG A 1 99 ? 18.544 -2.255 -5.367 1.00 67.94 99 ARG A CA 1
ATOM 796 C C . ARG A 1 99 ? 17.986 -1.096 -6.179 1.00 67.94 99 ARG A C 1
ATOM 798 O O . ARG A 1 99 ? 18.729 -0.205 -6.599 1.00 67.94 99 ARG A O 1
ATOM 805 N N . TYR A 1 100 ? 16.686 -1.151 -6.425 1.00 77.94 100 TYR A N 1
ATOM 806 C CA . TYR A 1 100 ? 15.939 -0.131 -7.149 1.00 77.94 100 TYR A CA 1
ATOM 807 C C . TYR A 1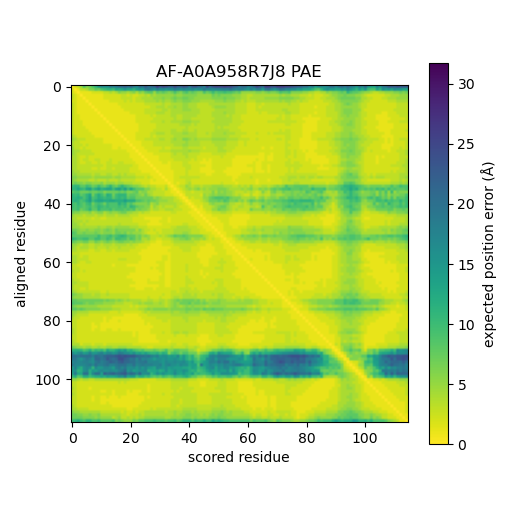 100 ? 15.239 0.818 -6.181 1.00 77.94 100 TYR A C 1
ATOM 809 O O . TYR A 1 100 ? 14.969 0.472 -5.036 1.00 77.94 100 TYR A O 1
ATOM 817 N N . ARG A 1 101 ? 14.928 2.020 -6.666 1.00 91.44 101 ARG A N 1
ATOM 818 C CA . ARG A 1 101 ? 14.197 3.034 -5.894 1.00 91.44 101 ARG A CA 1
ATOM 819 C C . ARG A 1 101 ? 12.685 2.960 -6.070 1.00 91.44 101 ARG A C 1
ATOM 821 O O . ARG A 1 101 ? 11.955 3.459 -5.226 1.00 91.44 101 ARG A O 1
ATOM 828 N N . GLU A 1 102 ? 12.240 2.328 -7.152 1.00 94.56 102 GLU A N 1
ATOM 829 C CA . GLU A 1 102 ? 10.852 1.974 -7.430 1.00 94.56 102 GLU A CA 1
ATOM 830 C C . GLU A 1 102 ? 10.819 0.488 -7.810 1.00 94.56 102 GLU A C 1
ATOM 832 O O . GLU A 1 102 ? 11.530 0.066 -8.725 1.00 94.56 102 GLU A O 1
ATOM 837 N N . PHE A 1 103 ? 10.008 -0.310 -7.118 1.00 93.56 103 PHE A N 1
ATOM 838 C CA . PHE A 1 103 ? 9.829 -1.735 -7.415 1.00 93.56 103 PHE A CA 1
ATOM 839 C C . PHE A 1 103 ? 8.458 -2.228 -6.941 1.00 93.56 103 PHE A C 1
ATOM 841 O O . PHE A 1 103 ? 7.788 -1.553 -6.166 1.00 93.56 103 PHE A O 1
ATOM 848 N N . TYR A 1 104 ? 8.018 -3.386 -7.435 1.00 95.38 104 TYR A N 1
ATOM 849 C CA . TYR A 1 104 ? 6.748 -3.989 -7.021 1.00 95.38 104 TYR A CA 1
ATOM 850 C C . TYR A 1 104 ? 6.896 -4.764 -5.713 1.00 95.38 104 TYR A C 1
ATOM 852 O O . TYR A 1 104 ? 7.836 -5.541 -5.556 1.00 95.38 104 TYR A O 1
ATOM 860 N N . GLN A 1 105 ? 5.906 -4.616 -4.841 1.00 96.88 105 GLN A N 1
ATOM 861 C CA . GLN A 1 105 ? 5.583 -5.561 -3.780 1.00 96.88 105 GLN A CA 1
ATOM 862 C C . GLN A 1 105 ? 4.304 -6.328 -4.144 1.00 96.88 105 GLN A C 1
ATOM 864 O O . GLN A 1 105 ? 3.498 -5.863 -4.954 1.00 96.88 105 GLN A O 1
ATOM 869 N N . CYS A 1 106 ? 4.169 -7.536 -3.602 1.00 97.88 106 CYS A N 1
ATOM 870 C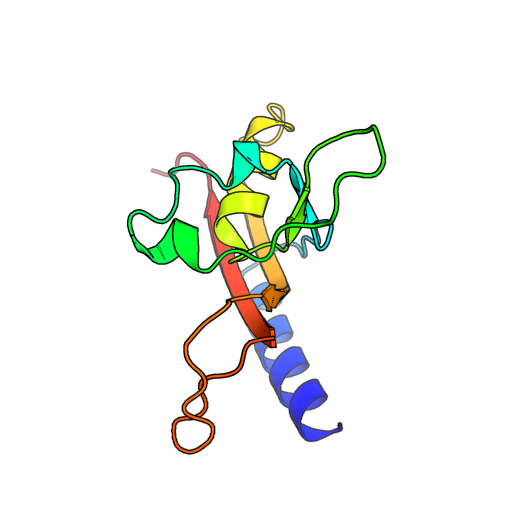 CA . CYS A 1 106 ? 3.017 -8.419 -3.780 1.00 97.88 106 CYS A CA 1
ATOM 871 C C . CYS A 1 106 ? 2.624 -8.940 -2.398 1.00 97.88 106 CYS A C 1
ATOM 873 O O . CYS A 1 106 ? 3.076 -10.010 -1.989 1.00 97.88 106 CYS A O 1
ATOM 875 N N . ASP A 1 107 ? 1.822 -8.163 -1.682 1.00 98.62 107 ASP A N 1
ATOM 876 C CA . ASP A 1 107 ? 1.519 -8.414 -0.279 1.00 98.62 107 ASP A CA 1
ATOM 877 C C . ASP A 1 107 ? 0.211 -9.190 -0.143 1.00 98.62 107 ASP A C 1
ATOM 879 O O . ASP A 1 107 ? -0.763 -8.932 -0.855 1.00 98.62 107 ASP A O 1
ATOM 883 N N . PHE A 1 108 ? 0.177 -10.116 0.811 1.00 98.69 108 PHE A N 1
ATOM 884 C CA . PHE A 1 108 ? -1.008 -10.856 1.225 1.00 98.69 108 PHE A CA 1
ATOM 885 C C . PHE A 1 108 ? -1.071 -10.831 2.744 1.00 98.69 108 PHE A C 1
ATOM 887 O O . PHE A 1 108 ? -0.159 -11.314 3.414 1.00 98.69 108 PHE A O 1
ATOM 894 N N . ASP A 1 109 ? -2.166 -10.306 3.281 1.00 98.62 109 ASP A N 1
ATOM 895 C CA . ASP A 1 109 ? -2.298 -10.053 4.708 1.00 98.62 109 ASP A CA 1
ATOM 896 C C . ASP A 1 109 ? -3.641 -10.554 5.221 1.00 98.62 109 ASP A C 1
ATOM 898 O O . ASP A 1 109 ? -4.674 -10.466 4.549 1.00 98.62 109 ASP A O 1
ATOM 902 N N . ILE A 1 110 ? -3.612 -11.064 6.449 1.00 98.31 110 ILE A N 1
ATOM 903 C CA . ILE A 1 110 ? -4.778 -11.508 7.201 1.00 98.31 110 ILE A CA 1
ATO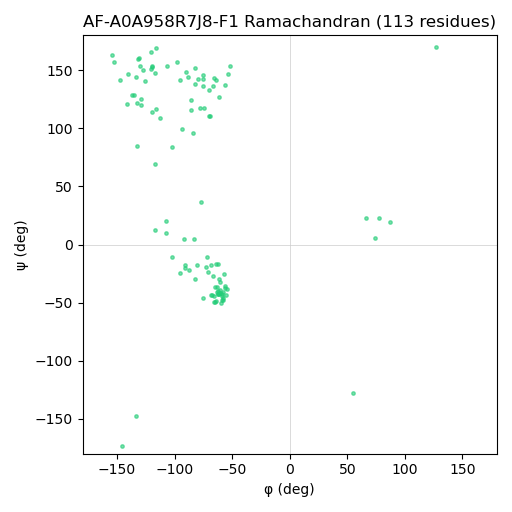M 904 C C . ILE A 1 110 ? -4.830 -10.664 8.471 1.00 98.31 110 ILE A C 1
ATOM 906 O O . ILE A 1 110 ? -3.956 -10.774 9.326 1.00 98.31 110 ILE A O 1
ATOM 910 N N . ALA A 1 111 ? -5.860 -9.833 8.601 1.00 97.75 111 ALA A N 1
ATOM 911 C CA . ALA A 1 111 ? -6.103 -9.028 9.790 1.00 97.75 111 ALA A CA 1
ATOM 912 C C . ALA A 1 111 ? -7.425 -9.429 10.449 1.00 97.75 111 ALA A C 1
ATOM 914 O O . ALA A 1 111 ? -8.380 -9.831 9.778 1.00 97.75 111 ALA A O 1
ATOM 915 N N . GLY A 1 112 ? -7.466 -9.326 11.774 1.00 96.00 112 GLY A N 1
ATOM 916 C CA . GLY A 1 112 ? -8.617 -9.669 12.605 1.00 96.00 112 GLY A CA 1
ATOM 917 C C . GLY A 1 112 ? -8.262 -10.645 13.722 1.00 96.00 112 GLY A C 1
ATOM 918 O O . GLY A 1 112 ? -7.164 -11.194 13.765 1.00 96.00 112 GLY A O 1
ATOM 919 N N . LYS A 1 113 ? -9.203 -10.853 14.646 1.00 95.06 113 LYS A N 1
ATOM 920 C CA . LYS A 1 113 ? -9.072 -11.853 15.711 1.00 95.06 113 LYS A CA 1
ATOM 921 C C . LYS A 1 113 ? -9.549 -13.217 15.204 1.00 95.06 113 LYS A C 1
ATOM 923 O O . LYS A 1 113 ? -10.690 -13.338 14.749 1.00 95.06 113 LYS A O 1
ATOM 928 N N . TYR A 1 114 ? -8.686 -14.216 15.298 1.00 94.12 114 TYR A N 1
ATOM 929 C CA . TYR A 1 114 ? -8.973 -15.616 14.985 1.00 94.12 114 TYR A CA 1
ATOM 930 C C . TYR A 1 114 ? -8.831 -16.450 16.266 1.00 94.12 114 TYR A C 1
ATOM 932 O O . TYR A 1 114 ? -8.391 -15.910 17.286 1.00 94.12 114 TYR A O 1
ATOM 940 N N . ASP A 1 115 ? -9.280 -17.700 16.211 1.00 90.31 115 ASP A N 1
ATOM 941 C CA . ASP A 1 115 ? -9.292 -18.629 17.348 1.00 90.31 115 ASP A CA 1
ATOM 942 C C . ASP A 1 115 ? -7.905 -19.221 17.644 1.00 90.31 115 ASP A C 1
ATOM 944 O O . ASP A 1 115 ? -7.087 -19.319 16.696 1.00 90.31 115 ASP A O 1
#

Sequence (115 aa):
MAIRRKVIDTVVDVFKRHGAVELDTPVFELKDVLTGKYGEDSKLIYDLEDQGGEKCSLRYDLTVPFARFMANNTNIQKIKRFHIGKVYRRDQPAISKGRYREFYQCDFDIAGKYD

Solvent-accessible surface area (backbone atoms only — not comparable to full-atom values): 6958 Å² total; per-residue (Å²): 111,71,66,62,51,54,53,51,52,56,51,49,53,52,44,47,74,74,64,32,43,84,52,87,75,75,69,52,42,54,39,74,79,57,55,83,74,49,66,82,58,49,78,28,51,46,71,55,84,83,84,89,69,84,58,34,21,42,33,65,56,69,62,63,60,46,52,51,51,46,69,75,37,74,87,60,64,64,50,43,34,30,34,76,44,77,28,29,38,63,60,82,69,39,67,95,74,72,43,60,47,64,48,77,47,78,47,74,50,77,49,59,89,78,136

Radius of gyration: 15.85 Å; Cα contacts (8 Å, |Δi|>4): 158; chains: 1; bounding box: 41×44×38 Å

Secondary structure (DSSP, 8-state):
-HHHHHHHHHHHHHHHHTTPEE----SEEEHHHHTTSSGGGGGG--BPPP-SS--EEE-S-SHHHHHHHHHH-TT---EEEEEEEEEE------GGGT--SEEEEEEEEEES---

Nearest PDB structures (foldseek):
  4phc-assembly2_D  TM=9.603E-01  e=4.167E-15  Homo sapiens
  4phc-assembly1_B  TM=9.603E-01  e=5.328E-15  Homo sapiens
  4phc-assembly2_C  TM=9.603E-01  e=6.813E-15  Homo sapiens
  4phc-assembly1_A  TM=9.611E-01  e=6.813E-15  Homo sapiens
  3od1-assembly1_B  TM=8.543E-01  e=1.627E-06  Halalkalibacterium halodurans

Mean predicted aligned error: 4.31 Å